Protein AF-A0A453GSV0-F1 (afdb_monomer_lite)

Radius of gyration: 15.57 Å; chains: 1; bounding box: 32×35×47 Å

Sequence (137 aa):
GIPNTLNVLSNIPFLFVGLAGLILCHYKNYFRLCSQGELWSWTLFYAGVTAVGVGSSYYHLYPNDATLVWDRLPMTIAFTSIVAIFIIERVDDRAGTKSLAPLVIAGALSILYWSFFDDLRPYAVIQFVPCIVIPVM

pLDDT: mean 95.3, std 3.17, range [77.19, 98.38]

Structure (mmCIF, N/CA/C/O backbone):
data_AF-A0A453GSV0-F1
#
_entry.id   AF-A0A453GSV0-F1
#
loop_
_atom_site.group_PDB
_atom_site.id
_atom_site.type_symbol
_atom_site.label_atom_id
_atom_site.label_alt_id
_atom_site.label_comp_id
_atom_site.label_asym_id
_atom_site.label_entity_id
_atom_site.label_seq_id
_atom_site.pdbx_PDB_ins_code
_atom_site.Cartn_x
_atom_site.Cartn_y
_atom_site.Cartn_z
_atom_site.occupancy
_atom_site.B_iso_or_equiv
_atom_site.auth_seq_id
_atom_site.auth_comp_id
_atom_site.auth_asym_id
_atom_site.auth_atom_id
_atom_site.pdbx_PDB_model_num
ATOM 1 N N . GLY A 1 1 ? 7.719 10.971 -27.528 1.00 77.19 1 GLY A N 1
ATOM 2 C CA . GLY A 1 1 ? 6.494 10.991 -26.701 1.00 77.19 1 GLY A CA 1
ATOM 3 C C . GLY A 1 1 ? 6.783 10.329 -25.369 1.00 77.19 1 GLY A C 1
ATOM 4 O O . GLY A 1 1 ? 7.785 9.631 -25.285 1.00 77.19 1 GLY A O 1
ATOM 5 N N . ILE A 1 2 ? 5.954 10.556 -24.346 1.00 81.75 2 ILE A N 1
ATOM 6 C CA . ILE A 1 2 ? 6.064 9.838 -23.064 1.00 81.75 2 ILE A CA 1
ATOM 7 C C . ILE A 1 2 ? 5.657 8.365 -23.300 1.00 81.75 2 ILE A C 1
ATOM 9 O O . ILE A 1 2 ? 4.632 8.131 -23.942 1.00 81.75 2 ILE A O 1
ATOM 13 N N . PRO A 1 3 ? 6.441 7.363 -22.864 1.00 84.75 3 PRO A N 1
ATOM 14 C CA . PRO A 1 3 ? 6.034 5.960 -22.942 1.00 84.75 3 PRO A CA 1
ATOM 15 C C . PRO A 1 3 ? 4.794 5.704 -22.079 1.00 84.75 3 PRO A C 1
ATOM 17 O O . PRO A 1 3 ? 4.703 6.223 -20.970 1.00 84.75 3 PRO A O 1
ATOM 20 N N . ASN A 1 4 ? 3.842 4.903 -22.567 1.00 91.62 4 ASN A N 1
ATOM 21 C CA . ASN A 1 4 ? 2.648 4.508 -21.805 1.00 91.62 4 ASN A CA 1
ATOM 22 C C . ASN A 1 4 ? 1.863 5.689 -21.190 1.00 91.62 4 ASN A C 1
ATOM 24 O O . ASN A 1 4 ? 1.323 5.560 -20.094 1.00 91.62 4 ASN A O 1
ATOM 28 N N . THR A 1 5 ? 1.783 6.835 -21.882 1.00 92.12 5 THR A N 1
ATOM 29 C CA . THR A 1 5 ? 1.223 8.098 -21.356 1.00 92.12 5 THR A CA 1
ATOM 30 C C . THR A 1 5 ? -0.093 7.933 -20.601 1.00 92.12 5 THR A C 1
ATOM 32 O O . THR A 1 5 ? -0.249 8.500 -19.526 1.00 92.12 5 THR A O 1
ATOM 35 N N . LEU A 1 6 ? -1.041 7.159 -21.139 1.00 93.88 6 LEU A N 1
ATOM 36 C CA . LEU A 1 6 ? -2.344 6.964 -20.498 1.00 93.88 6 LEU A CA 1
ATOM 37 C C . LEU A 1 6 ? -2.225 6.253 -19.144 1.00 93.88 6 LEU A C 1
ATOM 39 O O . LEU A 1 6 ? -2.898 6.665 -18.207 1.00 93.88 6 LEU A O 1
ATOM 43 N N . ASN A 1 7 ? -1.323 5.275 -19.023 1.00 93.06 7 ASN A N 1
ATOM 44 C CA . ASN A 1 7 ? -1.076 4.564 -17.768 1.00 93.06 7 ASN A CA 1
ATOM 45 C C . ASN A 1 7 ? -0.377 5.464 -16.737 1.00 93.06 7 ASN A C 1
ATOM 47 O O . ASN A 1 7 ? -0.671 5.404 -15.549 1.00 93.06 7 ASN A O 1
ATOM 51 N N . VAL A 1 8 ? 0.529 6.343 -17.179 1.00 92.31 8 VAL A N 1
ATOM 52 C CA . VAL A 1 8 ? 1.173 7.326 -16.291 1.00 92.31 8 VAL A CA 1
ATOM 53 C C . VAL A 1 8 ? 0.148 8.349 -15.791 1.00 92.31 8 VAL A C 1
ATOM 55 O O . VAL A 1 8 ? 0.071 8.627 -14.597 1.00 92.31 8 VAL A O 1
ATOM 58 N N . LEU A 1 9 ? -0.683 8.893 -16.684 1.00 93.31 9 LEU A N 1
ATOM 59 C CA . LEU A 1 9 ? -1.682 9.901 -16.320 1.00 93.31 9 LEU A CA 1
ATOM 60 C C . LEU A 1 9 ? -2.805 9.332 -15.446 1.00 93.31 9 LEU A C 1
ATOM 62 O O . LEU A 1 9 ? -3.282 10.034 -14.554 1.00 93.31 9 LEU A O 1
ATOM 66 N N . SER A 1 10 ? -3.197 8.067 -15.636 1.00 94.06 10 SER A N 1
ATOM 67 C CA . SER A 1 10 ? -4.202 7.415 -14.787 1.00 94.06 10 SER A CA 1
ATOM 68 C C . SER A 1 10 ? -3.761 7.244 -13.333 1.00 94.06 10 SER A C 1
ATOM 70 O O . SER A 1 10 ? -4.607 6.976 -12.486 1.00 94.06 10 SER A O 1
ATOM 72 N N . ASN A 1 11 ? -2.472 7.435 -13.023 1.00 95.31 11 ASN A N 1
ATOM 73 C CA . ASN A 1 11 ? -1.953 7.345 -11.661 1.00 95.31 11 ASN A CA 1
ATOM 74 C C . ASN A 1 11 ? -2.026 8.656 -10.863 1.00 95.31 11 ASN A C 1
ATOM 76 O O . ASN A 1 11 ? -1.931 8.646 -9.634 1.00 95.31 11 ASN A O 1
ATOM 80 N N . ILE A 1 12 ? -2.248 9.788 -11.538 1.00 94.69 12 ILE A N 1
ATOM 81 C CA . ILE A 1 12 ? -2.360 11.111 -10.907 1.00 94.69 12 ILE A CA 1
ATOM 82 C C . ILE A 1 12 ? -3.472 11.167 -9.839 1.00 94.69 12 ILE A C 1
ATOM 84 O O . ILE A 1 12 ? -3.217 11.704 -8.759 1.00 94.69 12 ILE A O 1
ATOM 88 N N . PRO A 1 13 ? -4.681 10.609 -10.058 1.00 97.31 13 PRO A N 1
ATOM 89 C CA . PRO A 1 13 ? -5.727 10.603 -9.037 1.00 97.31 13 PRO A CA 1
ATOM 90 C C . PRO A 1 13 ? -5.305 9.946 -7.716 1.00 97.31 13 PRO A C 1
ATOM 92 O O . PRO A 1 13 ? -5.673 10.455 -6.658 1.00 97.31 13 PRO A O 1
ATOM 95 N N . PHE A 1 14 ? -4.494 8.879 -7.745 1.00 96.44 14 PHE A N 1
ATOM 96 C CA . PHE A 1 14 ? -4.003 8.237 -6.518 1.00 96.44 14 PHE A CA 1
ATOM 97 C C . PHE A 1 14 ? -3.143 9.186 -5.680 1.00 96.44 14 PHE A C 1
ATOM 99 O O . PHE A 1 14 ? -3.282 9.208 -4.461 1.00 96.44 14 PHE A O 1
ATOM 106 N N . LEU A 1 15 ? -2.314 10.024 -6.314 1.00 95.81 15 LEU A N 1
ATOM 107 C CA . LEU A 1 15 ? -1.519 11.033 -5.604 1.00 95.81 15 LEU A CA 1
ATOM 108 C C . LEU A 1 15 ? -2.410 12.032 -4.868 1.00 95.81 15 LEU A C 1
ATOM 110 O O . LEU A 1 15 ? -2.182 12.312 -3.694 1.00 95.81 15 LEU A O 1
ATOM 114 N N . PHE A 1 16 ? -3.438 12.551 -5.541 1.00 97.12 16 PHE A N 1
ATOM 115 C CA . PHE A 1 16 ? -4.345 13.524 -4.935 1.00 97.12 16 PHE A CA 1
ATOM 116 C C . PHE A 1 16 ? -5.165 12.918 -3.798 1.00 97.12 16 PHE A C 1
ATOM 118 O O . PHE A 1 16 ? -5.242 13.513 -2.725 1.00 97.12 16 PHE A O 1
ATOM 125 N N . VAL A 1 17 ? -5.742 11.733 -4.007 1.00 97.62 17 VAL A N 1
ATOM 126 C CA . VAL A 1 17 ? -6.536 11.039 -2.983 1.00 97.62 17 VAL A CA 1
ATOM 127 C C . VAL A 1 17 ? -5.662 10.645 -1.793 1.00 97.62 17 VAL A C 1
ATOM 129 O O . VAL A 1 17 ? -6.047 10.882 -0.650 1.00 97.62 17 VAL A O 1
ATOM 132 N N . GLY A 1 18 ? -4.473 10.097 -2.049 1.00 97.62 18 GLY A N 1
ATOM 133 C CA . GLY A 1 18 ? -3.522 9.708 -1.014 1.00 97.62 18 GLY A CA 1
ATOM 134 C C . GLY A 1 18 ? -3.052 10.896 -0.171 1.00 97.62 18 GLY A C 1
ATOM 135 O O . GLY A 1 18 ? -3.143 10.853 1.053 1.00 97.62 18 GLY A O 1
ATOM 136 N N . LEU A 1 19 ? -2.627 11.996 -0.801 1.00 97.81 19 LEU A N 1
ATOM 137 C CA . LEU A 1 19 ? -2.182 13.191 -0.076 1.00 97.81 19 LEU A CA 1
ATOM 138 C C . LEU A 1 19 ? -3.321 13.855 0.700 1.00 97.81 19 LEU A C 1
ATOM 140 O O . LEU A 1 19 ? -3.132 14.231 1.856 1.00 97.81 19 LEU A O 1
ATOM 144 N N . ALA A 1 20 ? -4.504 13.986 0.093 1.00 97.81 20 ALA A N 1
ATOM 145 C CA . ALA A 1 20 ? -5.666 14.541 0.775 1.00 97.81 20 ALA A CA 1
ATOM 146 C C . ALA A 1 20 ? -6.041 13.693 1.997 1.00 97.81 20 ALA A C 1
ATOM 148 O O . ALA A 1 20 ? -6.218 14.239 3.084 1.00 97.81 20 ALA A O 1
ATOM 149 N N . GLY A 1 21 ? -6.093 12.367 1.846 1.00 97.06 21 GLY A N 1
ATOM 150 C CA . GLY A 1 21 ? -6.365 11.443 2.943 1.00 97.06 21 GLY A CA 1
ATOM 151 C C . GLY A 1 21 ? -5.337 11.544 4.068 1.00 97.06 21 GLY A C 1
ATOM 152 O O . GLY A 1 21 ? -5.722 11.728 5.220 1.00 97.06 21 GLY A O 1
ATOM 153 N N . LEU A 1 22 ? -4.038 11.545 3.741 1.00 96.75 22 LEU A N 1
ATOM 154 C CA . LEU A 1 22 ? -2.959 11.741 4.717 1.00 96.75 22 LEU A CA 1
ATOM 155 C C . LEU A 1 22 ? -3.136 13.031 5.523 1.00 96.75 22 LEU A C 1
ATOM 157 O O . LEU A 1 22 ? -3.066 13.013 6.751 1.00 96.75 22 LEU A O 1
ATOM 161 N N . ILE A 1 23 ? -3.379 14.154 4.845 1.00 97.25 23 ILE A N 1
ATOM 162 C CA . ILE A 1 23 ? -3.558 15.452 5.504 1.00 97.25 23 ILE A CA 1
ATOM 163 C C . ILE A 1 23 ? -4.792 15.419 6.411 1.00 97.25 23 ILE A C 1
ATOM 165 O O . ILE A 1 23 ? -4.723 15.836 7.567 1.00 97.25 23 ILE A O 1
ATOM 169 N N . LEU A 1 24 ? -5.916 14.905 5.907 1.00 96.38 24 LEU A N 1
ATOM 170 C CA . LEU A 1 24 ? -7.186 14.888 6.630 1.00 96.38 24 LEU A CA 1
ATOM 171 C C . LEU A 1 24 ? -7.165 13.946 7.844 1.00 96.38 24 LEU A C 1
ATOM 173 O O . LEU A 1 24 ? -7.740 14.297 8.872 1.00 96.38 24 LEU A O 1
ATOM 177 N N . CYS A 1 25 ? -6.444 12.820 7.789 1.00 95.06 25 CYS A N 1
ATOM 178 C CA . CYS A 1 25 ? -6.253 11.926 8.940 1.00 95.06 25 CYS A CA 1
ATOM 179 C C . CYS A 1 25 ? -5.614 12.628 10.138 1.00 95.06 25 CYS A C 1
ATOM 181 O O . CYS A 1 25 ? -5.986 12.365 11.280 1.00 95.06 25 CYS A O 1
ATOM 183 N N . HIS A 1 26 ? -4.690 13.555 9.890 1.00 94.12 26 HIS A N 1
ATOM 184 C CA . HIS A 1 26 ? -4.001 14.295 10.946 1.00 94.12 26 HIS A CA 1
ATOM 185 C C . HIS A 1 26 ? -4.637 15.661 11.252 1.00 94.12 26 HIS A C 1
ATOM 187 O O . HIS A 1 26 ? -4.298 16.296 12.253 1.00 94.12 26 HIS A O 1
ATOM 193 N N . TYR A 1 27 ? -5.580 16.132 10.432 1.00 94.56 27 TYR A N 1
ATOM 194 C CA . TYR A 1 27 ? -6.189 17.447 10.601 1.00 94.56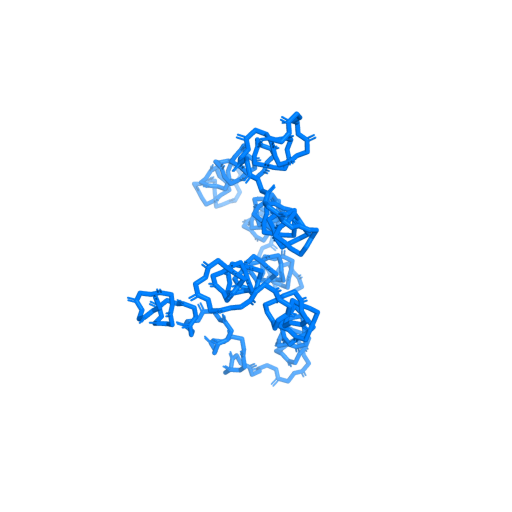 27 TYR A CA 1
ATOM 195 C C . TYR A 1 27 ? -7.396 17.409 11.542 1.00 94.56 27 TYR A C 1
ATOM 197 O O . TYR A 1 27 ? -8.462 16.931 11.171 1.00 94.56 27 TYR A O 1
ATOM 205 N N . LYS A 1 28 ? -7.252 17.968 12.754 1.00 87.19 28 LYS A N 1
ATOM 206 C CA . LYS A 1 28 ? -8.348 18.205 13.727 1.00 87.19 28 LYS A CA 1
ATOM 207 C C . LYS A 1 28 ? -9.289 17.003 13.948 1.00 87.19 28 LYS A C 1
ATOM 209 O O . LYS A 1 28 ? -10.475 17.194 14.205 1.00 87.19 28 LYS A O 1
ATOM 214 N N . ASN A 1 29 ? -8.763 15.782 13.843 1.00 87.31 29 ASN A N 1
ATOM 215 C CA . ASN A 1 29 ? -9.539 14.541 13.850 1.00 87.31 29 ASN A CA 1
ATOM 216 C C . ASN A 1 29 ? -10.740 14.562 12.876 1.00 87.31 29 ASN A C 1
ATOM 218 O O . ASN A 1 29 ? -11.859 14.207 13.244 1.00 87.31 29 ASN A O 1
ATOM 222 N N . TYR A 1 30 ? -10.521 15.021 11.639 1.00 91.25 30 TYR A N 1
ATOM 223 C CA . TYR A 1 30 ? -11.565 15.199 10.626 1.00 91.25 30 TYR A CA 1
ATOM 224 C C . TYR A 1 30 ? -12.382 13.922 10.384 1.00 91.25 30 TYR A C 1
ATOM 226 O O . TYR A 1 30 ? -13.611 13.974 10.351 1.00 91.25 30 TYR A O 1
ATOM 234 N N . PHE A 1 31 ? -11.707 12.772 10.290 1.00 90.62 31 PHE A N 1
ATOM 235 C CA . PHE A 1 31 ? -12.349 11.465 10.113 1.00 90.62 31 PHE A CA 1
ATOM 236 C C . PHE A 1 31 ? -12.940 10.875 11.400 1.00 90.62 31 PHE A C 1
ATOM 238 O O . PHE A 1 31 ? -13.541 9.810 11.343 1.00 90.62 31 PHE A O 1
ATOM 245 N N . ARG A 1 32 ? -12.834 11.572 12.542 1.00 90.88 32 ARG A N 1
ATOM 246 C CA . ARG A 1 32 ? -13.327 11.115 13.854 1.00 90.88 32 ARG A CA 1
ATOM 247 C C . ARG A 1 32 ? -12.775 9.742 14.251 1.00 90.88 32 ARG A C 1
ATOM 249 O O . ARG A 1 32 ? -13.496 8.925 14.816 1.00 90.88 32 ARG A O 1
ATOM 256 N N . LEU A 1 33 ? -11.490 9.531 13.983 1.00 91.56 33 LEU A N 1
ATOM 257 C CA . LEU A 1 33 ? -10.775 8.318 14.356 1.00 91.56 33 LEU A CA 1
ATOM 258 C C . LEU A 1 33 ? -10.780 8.193 15.884 1.00 91.56 33 LEU A C 1
ATOM 260 O O . LEU A 1 33 ? -10.569 9.179 16.606 1.00 91.56 33 LEU A O 1
ATOM 264 N N . CYS A 1 34 ? -11.065 6.990 16.365 1.00 87.38 34 CYS A N 1
ATOM 265 C CA . CYS A 1 34 ? -11.323 6.698 17.770 1.00 87.38 34 CYS A CA 1
ATOM 266 C C . CYS A 1 34 ? -10.092 6.131 18.489 1.00 87.38 34 CYS A C 1
ATOM 268 O O . CYS A 1 34 ? -10.010 6.230 19.716 1.00 87.38 34 CYS A O 1
ATOM 270 N N . SER A 1 35 ? -9.116 5.584 17.754 1.00 93.50 35 SER A N 1
ATOM 271 C CA . SER A 1 35 ? -7.900 5.008 18.338 1.00 93.50 35 SER A CA 1
ATOM 272 C C . SER A 1 35 ? -6.610 5.372 17.597 1.00 93.50 35 SER A C 1
ATOM 274 O O . SER A 1 35 ? -6.602 5.811 16.447 1.00 93.50 35 SER A O 1
ATOM 276 N N . GLN A 1 36 ? -5.476 5.178 18.281 1.00 93.50 36 GLN A N 1
ATOM 277 C CA . GLN A 1 36 ? -4.150 5.353 17.675 1.00 93.50 36 GLN A CA 1
ATOM 278 C C . GLN A 1 36 ? -3.874 4.311 16.587 1.00 93.50 36 GLN A C 1
ATOM 280 O O . GLN A 1 36 ? -3.216 4.627 15.600 1.00 93.50 36 GLN A O 1
ATOM 285 N N . GLY A 1 37 ? -4.388 3.087 16.745 1.00 95.06 37 GLY A N 1
ATOM 286 C CA . GLY A 1 37 ? -4.251 2.051 15.726 1.00 95.06 37 GLY A CA 1
ATOM 287 C C . GL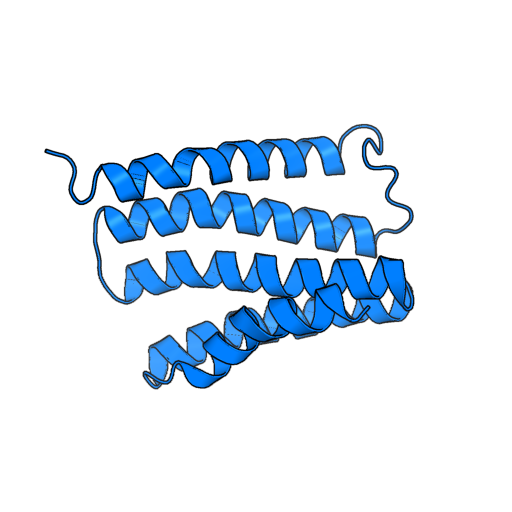Y A 1 37 ? -4.997 2.403 14.449 1.00 95.06 37 GLY A C 1
ATOM 288 O O . GLY A 1 37 ? -4.463 2.206 13.359 1.00 95.06 37 GLY A O 1
ATOM 289 N N . GLU A 1 38 ? -6.190 2.980 14.579 1.00 95.75 38 GLU A N 1
ATOM 290 C CA . GLU A 1 38 ? -6.984 3.467 13.453 1.00 95.75 38 GLU A CA 1
ATOM 291 C C . GLU A 1 38 ? -6.233 4.578 12.707 1.00 95.75 38 GLU A C 1
ATOM 293 O O . GLU A 1 38 ? -6.056 4.499 11.492 1.00 95.75 38 GLU A O 1
ATOM 298 N N . LEU A 1 39 ? -5.679 5.553 13.443 1.00 96.56 39 LEU A N 1
ATOM 299 C CA . LEU A 1 39 ? -4.838 6.608 12.871 1.00 96.56 39 LEU A CA 1
ATOM 300 C C . LEU A 1 39 ? -3.634 6.034 12.122 1.00 96.56 39 LEU A C 1
ATOM 302 O O . LEU A 1 39 ? -3.428 6.380 10.965 1.00 96.56 39 LEU A O 1
ATOM 306 N N . TRP A 1 40 ? -2.854 5.145 12.742 1.00 97.31 40 TRP A N 1
ATOM 307 C CA . TRP A 1 40 ? -1.663 4.573 12.105 1.00 97.31 40 TRP A CA 1
ATOM 308 C C . TRP A 1 40 ? -2.008 3.757 10.860 1.00 97.31 40 TRP A C 1
ATOM 310 O O . TRP A 1 40 ? -1.302 3.848 9.854 1.00 97.31 40 TRP A O 1
ATOM 320 N N . SER A 1 41 ? -3.101 2.994 10.906 1.00 97.62 41 SER A N 1
ATOM 321 C CA . SER A 1 41 ? -3.535 2.167 9.780 1.00 97.62 41 SER A CA 1
ATOM 322 C C . SER A 1 41 ? -4.024 3.032 8.613 1.00 97.62 41 SER A C 1
ATOM 324 O O . SER A 1 41 ? -3.622 2.798 7.475 1.00 97.62 41 SER A O 1
ATOM 326 N N . TRP A 1 42 ? -4.799 4.091 8.877 1.00 97.94 42 TRP A N 1
ATOM 327 C CA . TRP A 1 42 ? -5.198 5.059 7.849 1.00 97.94 42 TRP A CA 1
ATOM 328 C C . TRP A 1 42 ? -4.018 5.859 7.295 1.00 97.94 42 TRP A C 1
ATOM 330 O O . TRP A 1 42 ? -3.932 6.055 6.082 1.00 97.94 42 TRP A O 1
ATOM 340 N N . THR A 1 43 ? -3.067 6.267 8.140 1.00 97.88 43 THR A N 1
ATOM 341 C CA . THR A 1 43 ? -1.835 6.926 7.689 1.00 97.88 43 THR A CA 1
ATOM 342 C C . THR A 1 43 ? -1.058 6.020 6.734 1.00 97.88 43 THR A C 1
ATOM 344 O O . THR A 1 43 ? -0.675 6.467 5.654 1.00 97.88 43 THR A O 1
ATOM 347 N N . LEU A 1 44 ? -0.855 4.743 7.077 1.00 98.19 44 LEU A N 1
ATOM 348 C CA . LEU A 1 44 ? -0.162 3.795 6.199 1.00 98.19 44 LEU A CA 1
ATOM 349 C C . LEU A 1 44 ? -0.942 3.502 4.917 1.00 98.19 44 LEU A C 1
ATOM 351 O O . LEU A 1 44 ? -0.332 3.423 3.851 1.00 98.19 44 LEU A O 1
ATOM 355 N N . PHE A 1 45 ? -2.271 3.408 4.989 1.00 98.38 45 PHE A N 1
ATOM 356 C CA . PHE A 1 45 ? -3.118 3.249 3.812 1.00 98.38 45 PHE A CA 1
ATOM 357 C C . PHE A 1 45 ? -2.932 4.407 2.825 1.00 98.38 45 PHE A C 1
ATOM 359 O O . PHE A 1 45 ? -2.565 4.183 1.672 1.00 98.38 45 PHE A O 1
ATOM 366 N N . TYR A 1 46 ? -3.115 5.651 3.273 1.00 98.38 46 TYR A N 1
ATOM 367 C CA . TYR A 1 46 ? -3.009 6.816 2.395 1.00 98.38 46 TYR A CA 1
ATOM 368 C C . TYR A 1 46 ? -1.566 7.112 1.956 1.00 98.38 46 TYR A C 1
ATOM 370 O O . TYR A 1 46 ? -1.350 7.567 0.828 1.00 98.38 46 TYR A O 1
ATOM 378 N N . ALA A 1 47 ? -0.566 6.796 2.788 1.00 98.38 47 ALA A N 1
ATOM 379 C CA . ALA A 1 47 ? 0.840 6.806 2.379 1.00 98.38 47 ALA A CA 1
ATOM 380 C C . ALA A 1 47 ? 1.100 5.782 1.269 1.00 98.38 47 ALA A C 1
ATOM 382 O O . ALA A 1 47 ? 1.719 6.123 0.263 1.00 98.38 47 ALA A O 1
ATOM 383 N N . GLY A 1 48 ? 0.568 4.566 1.415 1.00 98.00 48 GLY A N 1
ATOM 384 C CA . GLY A 1 48 ? 0.605 3.523 0.396 1.00 98.00 48 GLY A CA 1
ATOM 385 C C . GLY A 1 48 ? -0.041 3.983 -0.907 1.00 98.00 48 GLY A C 1
ATOM 386 O O . GLY A 1 48 ? 0.605 3.932 -1.944 1.00 98.00 48 GLY A O 1
ATOM 387 N N . VAL A 1 49 ? -1.260 4.527 -0.864 1.00 98.31 49 VAL A N 1
ATOM 388 C CA . VAL A 1 49 ? -1.972 5.050 -2.048 1.00 98.31 49 VAL A CA 1
ATOM 389 C C . VAL A 1 49 ? -1.188 6.171 -2.741 1.00 98.31 49 VAL A C 1
ATOM 391 O O . VAL A 1 49 ? -1.050 6.168 -3.964 1.00 98.31 49 VAL A O 1
ATOM 394 N N . THR A 1 50 ? -0.612 7.101 -1.974 1.00 98.19 50 THR A N 1
ATOM 395 C CA . THR A 1 50 ? 0.257 8.151 -2.531 1.00 98.19 50 THR A CA 1
ATOM 396 C C . THR A 1 50 ? 1.473 7.532 -3.221 1.00 98.19 50 THR A C 1
ATOM 398 O O . THR A 1 50 ? 1.801 7.871 -4.357 1.00 98.19 50 THR A O 1
ATOM 401 N N . ALA A 1 51 ? 2.131 6.583 -2.558 1.00 97.94 51 ALA A N 1
ATOM 402 C CA . ALA A 1 51 ? 3.300 5.909 -3.096 1.00 97.94 51 ALA A CA 1
ATOM 403 C C . ALA A 1 51 ? 2.968 5.009 -4.302 1.00 97.94 51 ALA A C 1
ATOM 405 O O . ALA A 1 51 ? 3.805 4.917 -5.192 1.00 97.94 51 ALA A O 1
ATOM 406 N N . VAL A 1 52 ? 1.760 4.435 -4.408 1.00 97.56 52 VAL A N 1
ATOM 407 C CA . VAL A 1 52 ? 1.271 3.752 -5.626 1.00 97.56 52 VAL A CA 1
ATOM 408 C C . VAL A 1 52 ? 1.246 4.729 -6.795 1.00 97.56 52 VAL A C 1
ATOM 410 O O . VAL A 1 52 ? 1.766 4.413 -7.858 1.00 97.56 52 VAL A O 1
ATOM 413 N N . GLY A 1 53 ? 0.718 5.942 -6.602 1.00 96.75 53 GLY A N 1
ATOM 414 C CA . GLY A 1 53 ? 0.698 6.955 -7.659 1.00 96.75 53 GLY A CA 1
ATOM 415 C C . GLY A 1 53 ? 2.095 7.256 -8.224 1.00 96.75 53 GLY A C 1
ATOM 416 O O . GLY A 1 53 ? 2.267 7.350 -9.442 1.00 96.75 53 GLY A O 1
ATOM 417 N N . VAL A 1 54 ? 3.112 7.339 -7.357 1.00 96.69 54 VAL A N 1
ATOM 418 C CA . VAL A 1 54 ? 4.516 7.537 -7.768 1.00 96.69 54 VAL A CA 1
ATOM 419 C C . VAL A 1 54 ? 5.115 6.268 -8.380 1.00 96.69 54 VAL A C 1
ATOM 421 O O . VAL A 1 54 ? 5.662 6.319 -9.480 1.00 96.69 54 VAL A O 1
ATOM 424 N N . GLY A 1 55 ? 5.022 5.138 -7.679 1.00 96.44 55 GLY A N 1
ATOM 425 C CA . GLY A 1 55 ? 5.632 3.865 -8.061 1.00 96.44 55 GLY A CA 1
ATOM 426 C C . GLY A 1 55 ? 5.083 3.325 -9.375 1.00 96.44 55 GLY A C 1
ATOM 427 O O . GLY A 1 55 ? 5.850 2.949 -10.259 1.00 96.44 55 GLY A O 1
ATOM 428 N N . SER A 1 56 ? 3.767 3.403 -9.556 1.00 95.75 56 SER A N 1
ATOM 429 C CA . SER A 1 56 ? 3.097 2.980 -10.782 1.00 95.75 56 SER A CA 1
ATOM 430 C C . SER A 1 56 ? 3.447 3.874 -11.970 1.00 95.75 56 SER A C 1
ATOM 432 O O . SER A 1 56 ? 3.736 3.392 -13.068 1.00 95.75 56 SER A O 1
ATOM 434 N N . SER A 1 57 ? 3.529 5.191 -11.750 1.00 95.88 57 SER A N 1
ATOM 435 C CA . SER A 1 57 ? 4.022 6.118 -12.774 1.00 95.88 57 SER A CA 1
ATOM 436 C C . SER A 1 57 ? 5.465 5.795 -13.165 1.00 95.88 57 SER A C 1
ATOM 438 O O . SER A 1 57 ? 5.783 5.764 -14.353 1.00 95.88 57 SER A O 1
ATOM 440 N N . TYR A 1 58 ? 6.329 5.510 -12.186 1.00 95.75 58 TYR A N 1
ATOM 441 C CA . TYR A 1 58 ? 7.725 5.156 -12.433 1.00 95.75 58 TYR A CA 1
ATOM 442 C C . TYR A 1 58 ? 7.854 3.851 -13.232 1.00 95.75 58 TYR A C 1
ATOM 444 O O . TYR A 1 58 ? 8.574 3.819 -14.232 1.00 95.75 58 TYR A O 1
ATOM 452 N N . TYR A 1 59 ? 7.094 2.818 -12.866 1.00 96.69 59 TYR A N 1
ATOM 453 C CA . TYR A 1 59 ? 7.022 1.566 -13.617 1.00 96.69 59 TYR A CA 1
ATOM 454 C C . TYR A 1 59 ? 6.578 1.781 -15.066 1.00 96.69 59 TYR A C 1
ATOM 456 O O . TYR A 1 59 ? 7.227 1.298 -15.989 1.00 96.69 59 TYR A O 1
ATOM 464 N N . HIS A 1 60 ? 5.517 2.553 -15.308 1.00 95.06 60 HIS A N 1
ATOM 465 C CA . HIS A 1 60 ? 5.034 2.774 -16.672 1.00 95.06 60 HIS A CA 1
ATOM 466 C C . HIS A 1 60 ? 5.969 3.630 -17.533 1.00 95.06 60 HIS A C 1
ATOM 468 O O . HIS A 1 60 ? 5.979 3.461 -18.757 1.00 95.06 60 HIS A O 1
ATOM 474 N N . LEU A 1 61 ? 6.772 4.501 -16.917 1.00 94.31 61 LEU A N 1
ATOM 475 C CA . LEU A 1 61 ? 7.820 5.253 -17.605 1.00 94.31 61 LEU A CA 1
ATOM 476 C C . LEU A 1 61 ? 9.013 4.371 -17.993 1.00 94.31 61 LEU A C 1
ATOM 478 O O . LEU A 1 61 ? 9.580 4.571 -19.068 1.00 94.31 61 LEU A O 1
ATOM 482 N N . TYR A 1 62 ? 9.387 3.402 -17.152 1.00 94.62 62 TYR A N 1
ATOM 483 C CA . TYR A 1 62 ? 10.528 2.518 -17.394 1.00 94.62 62 TYR A CA 1
ATOM 484 C C . TYR A 1 62 ? 10.233 1.069 -16.960 1.00 94.62 62 TYR A C 1
ATOM 486 O O . TYR A 1 62 ? 10.716 0.641 -15.916 1.00 94.62 62 TYR A O 1
ATOM 494 N N . PRO A 1 63 ? 9.466 0.287 -17.744 1.00 95.06 63 PRO A N 1
ATOM 495 C CA . PRO A 1 63 ? 8.978 -1.021 -17.305 1.00 95.06 63 PRO A CA 1
ATOM 496 C C . PRO A 1 63 ? 10.095 -2.061 -17.151 1.00 95.06 63 PRO A C 1
ATOM 498 O O . PRO A 1 63 ? 10.756 -2.424 -18.122 1.00 95.06 63 PRO A O 1
ATOM 501 N N . ASN A 1 64 ? 10.297 -2.549 -15.928 1.00 95.31 64 ASN A N 1
ATOM 502 C CA . ASN A 1 64 ? 11.157 -3.688 -15.574 1.00 95.31 64 ASN A CA 1
ATOM 503 C C . ASN A 1 64 ? 10.825 -4.199 -14.157 1.00 95.31 64 ASN A C 1
ATOM 505 O O . ASN A 1 64 ? 10.139 -3.511 -13.396 1.00 95.31 64 ASN A O 1
ATOM 509 N N . ASP A 1 65 ? 11.374 -5.351 -13.770 1.00 93.81 65 ASP A N 1
ATOM 510 C CA . ASP A 1 65 ? 11.090 -5.985 -12.474 1.00 93.81 65 ASP A CA 1
ATOM 511 C C . ASP A 1 65 ? 11.449 -5.107 -11.270 1.00 93.81 65 ASP A C 1
ATOM 513 O O . ASP A 1 65 ? 10.671 -5.011 -10.322 1.00 93.81 65 ASP A O 1
ATOM 517 N N . ALA A 1 66 ? 12.572 -4.384 -11.320 1.00 94.44 66 ALA A N 1
ATOM 518 C CA . ALA A 1 66 ? 12.973 -3.500 -10.228 1.00 94.44 66 ALA A CA 1
ATOM 519 C C . ALA A 1 66 ? 11.991 -2.332 -10.053 1.00 94.44 66 ALA A C 1
ATOM 521 O O . ALA A 1 66 ? 11.634 -1.980 -8.933 1.00 94.44 66 ALA A O 1
ATOM 522 N N . THR A 1 67 ? 11.501 -1.742 -11.145 1.00 95.56 67 THR A N 1
ATOM 523 C CA . THR A 1 67 ? 10.448 -0.713 -11.075 1.00 95.56 67 THR A CA 1
ATOM 524 C C . THR A 1 67 ? 9.084 -1.280 -10.686 1.00 95.56 67 THR A C 1
ATOM 526 O O . THR A 1 67 ? 8.305 -0.593 -10.034 1.00 95.56 67 THR A O 1
ATOM 529 N N . LEU A 1 68 ? 8.814 -2.546 -11.009 1.00 96.06 68 LEU A N 1
ATOM 530 C CA . LEU A 1 68 ? 7.581 -3.234 -10.635 1.00 96.06 68 LEU A CA 1
ATOM 531 C C . LEU A 1 68 ? 7.529 -3.545 -9.130 1.00 96.06 68 LEU A C 1
ATOM 533 O O . LEU A 1 68 ? 6.451 -3.513 -8.540 1.00 96.06 68 LEU A O 1
ATOM 537 N N . VAL A 1 69 ? 8.678 -3.761 -8.474 1.00 96.94 69 VAL A N 1
ATOM 538 C CA . VAL A 1 69 ? 8.765 -3.789 -7.000 1.00 96.94 69 VAL A CA 1
ATOM 539 C C . VAL A 1 69 ? 8.228 -2.483 -6.410 1.00 96.94 69 VAL A C 1
ATOM 541 O O . VAL A 1 69 ? 7.437 -2.518 -5.468 1.00 96.94 69 VAL A O 1
ATOM 544 N N . TRP A 1 70 ? 8.611 -1.337 -6.982 1.00 96.06 70 TRP A N 1
ATOM 545 C CA . TRP A 1 70 ? 8.175 -0.016 -6.514 1.00 96.06 70 TRP A CA 1
ATOM 546 C C . TRP A 1 70 ? 6.702 0.290 -6.800 1.00 96.06 70 TRP A C 1
ATOM 548 O O . TRP A 1 70 ? 6.125 1.113 -6.099 1.00 96.06 70 TRP A O 1
ATOM 558 N N . ASP A 1 71 ? 6.083 -0.374 -7.773 1.00 96.81 71 ASP A N 1
ATOM 559 C CA . ASP A 1 71 ? 4.635 -0.319 -8.010 1.00 96.81 71 ASP A CA 1
ATOM 560 C C . ASP A 1 71 ? 3.862 -1.209 -7.016 1.00 96.81 71 ASP A C 1
ATOM 562 O O . ASP A 1 71 ? 2.920 -0.769 -6.351 1.00 96.81 71 ASP A O 1
ATOM 566 N N . ARG A 1 72 ? 4.308 -2.457 -6.833 1.00 96.81 72 ARG A N 1
ATOM 567 C CA . ARG A 1 72 ? 3.594 -3.448 -6.015 1.00 96.81 72 ARG A CA 1
ATOM 568 C C . ARG A 1 72 ? 3.770 -3.262 -4.514 1.00 96.81 72 ARG A C 1
ATOM 570 O O . ARG A 1 72 ? 2.830 -3.522 -3.763 1.00 96.81 72 ARG A O 1
ATOM 577 N N . LEU A 1 73 ? 4.940 -2.823 -4.051 1.00 97.12 73 LEU A N 1
ATOM 578 C CA . LEU A 1 73 ? 5.214 -2.672 -2.620 1.00 97.12 73 LEU A CA 1
ATOM 579 C C . LEU A 1 73 ? 4.250 -1.673 -1.951 1.00 97.12 73 LEU A C 1
ATOM 581 O O . LEU A 1 73 ? 3.563 -2.083 -1.011 1.00 97.12 73 LEU A O 1
ATOM 585 N N . PRO A 1 74 ? 4.083 -0.430 -2.443 1.00 97.38 74 PRO A N 1
ATOM 586 C CA . PRO A 1 74 ? 3.080 0.496 -1.916 1.00 97.38 74 PRO A CA 1
ATOM 587 C C . PRO A 1 74 ? 1.657 -0.066 -1.934 1.00 97.38 74 PRO A C 1
ATOM 589 O O . PRO A 1 74 ? 0.889 0.142 -0.993 1.00 97.38 74 PRO A O 1
ATOM 592 N N . MET A 1 75 ? 1.322 -0.824 -2.979 1.00 97.00 75 MET A N 1
ATOM 593 C CA . MET A 1 75 ? 0.011 -1.442 -3.137 1.00 97.00 75 MET A CA 1
ATOM 594 C C . MET A 1 75 ? -0.252 -2.488 -2.045 1.00 97.00 75 MET A C 1
ATOM 596 O O . MET A 1 75 ? -1.316 -2.479 -1.429 1.00 97.00 75 MET A O 1
ATOM 600 N N . THR A 1 76 ? 0.731 -3.344 -1.732 1.00 97.19 76 THR A N 1
ATOM 601 C CA . THR A 1 76 ? 0.606 -4.310 -0.624 1.00 97.19 76 THR A CA 1
ATOM 602 C C . THR A 1 76 ? 0.472 -3.633 0.735 1.00 97.19 76 THR A C 1
ATOM 604 O O . THR A 1 76 ? -0.308 -4.099 1.563 1.00 97.19 76 THR A O 1
ATOM 607 N N . ILE A 1 77 ? 1.166 -2.513 0.965 1.00 97.75 77 ILE A N 1
ATOM 608 C CA . ILE A 1 77 ? 1.041 -1.736 2.208 1.00 97.75 77 ILE A CA 1
ATOM 609 C C . ILE A 1 77 ? -0.380 -1.184 2.341 1.00 97.75 77 ILE A C 1
ATOM 611 O O . ILE A 1 77 ? -0.984 -1.309 3.405 1.00 97.75 77 ILE A O 1
ATOM 615 N N . ALA A 1 78 ? -0.945 -0.635 1.262 1.00 97.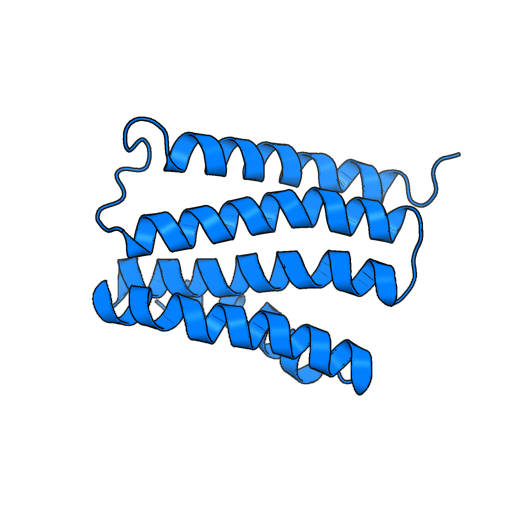81 78 ALA A N 1
ATOM 616 C CA . ALA A 1 78 ? -2.321 -0.148 1.257 1.00 97.81 78 ALA A CA 1
ATOM 617 C C . ALA A 1 78 ? -3.323 -1.284 1.534 1.00 97.81 78 ALA A C 1
ATOM 619 O O . ALA A 1 78 ? -4.147 -1.166 2.438 1.00 97.81 78 ALA A O 1
ATOM 620 N N . PHE A 1 79 ? -3.216 -2.417 0.833 1.00 97.38 79 PHE A N 1
ATOM 621 C CA . PHE A 1 79 ? -4.119 -3.560 1.022 1.00 97.38 79 PHE A CA 1
ATOM 622 C C . PHE A 1 79 ? -4.066 -4.161 2.430 1.00 97.38 79 PHE A C 1
ATOM 624 O O . PHE A 1 79 ? -5.094 -4.484 3.020 1.00 97.38 79 PHE A O 1
ATOM 631 N N . THR A 1 80 ? -2.874 -4.294 2.998 1.00 97.69 80 THR A N 1
ATOM 632 C CA . THR A 1 80 ? -2.704 -4.850 4.347 1.00 97.69 80 THR A CA 1
ATOM 633 C C . THR A 1 80 ? -3.178 -3.880 5.427 1.00 97.69 80 THR A C 1
ATOM 635 O O . THR A 1 80 ? -3.784 -4.302 6.412 1.00 97.69 80 THR A O 1
ATOM 638 N N . SER A 1 81 ? -2.988 -2.579 5.206 1.00 97.62 81 SER A N 1
ATOM 639 C CA . SER A 1 81 ? -3.450 -1.526 6.111 1.00 97.62 81 SER A CA 1
ATOM 640 C C . SER A 1 81 ? -4.974 -1.398 6.112 1.00 97.62 81 SER A C 1
ATOM 642 O O . SER A 1 81 ? -5.557 -1.283 7.185 1.00 97.62 81 SER A O 1
ATOM 644 N N . ILE A 1 82 ? -5.646 -1.498 4.955 1.00 97.00 82 ILE A N 1
ATOM 645 C CA . ILE A 1 82 ? -7.120 -1.481 4.915 1.00 97.00 82 ILE A CA 1
ATOM 646 C C . ILE A 1 82 ? -7.731 -2.712 5.590 1.00 97.00 82 ILE A C 1
ATOM 648 O O . ILE A 1 82 ? -8.724 -2.580 6.293 1.00 97.00 82 ILE A O 1
ATOM 652 N N . VAL A 1 83 ? -7.114 -3.893 5.493 1.00 97.19 83 VAL A N 1
ATOM 653 C CA . VAL A 1 83 ? -7.566 -5.054 6.281 1.00 97.19 83 VAL A CA 1
ATOM 654 C C . VAL A 1 83 ? -7.443 -4.782 7.782 1.00 97.19 83 VAL A C 1
ATOM 656 O O . VAL A 1 83 ? -8.386 -5.053 8.523 1.00 97.19 83 VAL A O 1
ATOM 659 N N . ALA A 1 84 ? -6.325 -4.204 8.235 1.00 97.25 84 ALA A N 1
ATOM 660 C CA . ALA A 1 84 ? -6.152 -3.841 9.641 1.00 97.25 84 ALA A CA 1
ATOM 661 C C . ALA A 1 84 ? -7.208 -2.822 10.107 1.00 97.25 84 ALA A C 1
ATOM 663 O O . 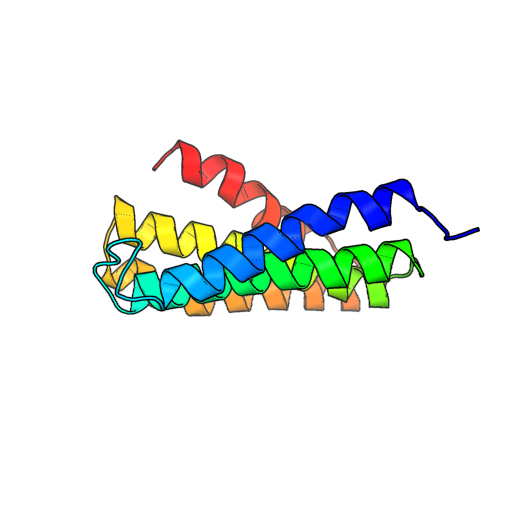ALA A 1 84 ? -7.797 -3.023 11.166 1.00 97.25 84 ALA A O 1
ATOM 664 N N . ILE A 1 85 ? -7.507 -1.795 9.297 1.00 96.94 85 ILE A N 1
ATOM 665 C CA . ILE A 1 85 ? -8.585 -0.820 9.556 1.00 96.94 85 ILE A CA 1
ATOM 666 C C . ILE A 1 85 ? -9.914 -1.539 9.789 1.00 96.94 85 ILE A C 1
ATOM 668 O O . ILE A 1 85 ? -10.565 -1.321 10.805 1.00 96.94 85 ILE A O 1
ATOM 672 N N . PHE A 1 86 ? -10.302 -2.447 8.893 1.00 96.25 86 PHE A N 1
ATOM 673 C CA . PHE A 1 86 ? -11.576 -3.154 9.025 1.00 96.25 86 PHE A CA 1
ATOM 674 C C . PHE A 1 86 ? -11.616 -4.074 10.251 1.00 96.25 86 PHE A C 1
ATOM 676 O O . PHE A 1 86 ? -12.656 -4.173 10.896 1.00 96.25 86 PHE A O 1
ATOM 683 N N . ILE A 1 87 ? -10.501 -4.706 10.633 1.00 96.44 87 ILE A N 1
ATOM 684 C CA . ILE A 1 87 ? -10.435 -5.472 11.888 1.00 96.44 87 ILE A CA 1
ATOM 685 C C . ILE A 1 87 ? -10.637 -4.544 13.097 1.00 96.44 87 ILE A C 1
ATOM 687 O O . ILE A 1 87 ? -11.383 -4.903 14.008 1.00 96.44 87 ILE A O 1
ATOM 691 N N . ILE A 1 88 ? -10.010 -3.360 13.100 1.00 96.25 88 ILE A N 1
ATOM 692 C CA . ILE A 1 88 ? -10.163 -2.351 14.163 1.00 96.25 88 ILE A CA 1
ATOM 693 C C . ILE A 1 88 ? -11.626 -1.910 14.278 1.00 96.25 88 ILE A C 1
ATOM 695 O O . ILE A 1 88 ? -12.187 -1.922 15.370 1.00 96.25 88 ILE A O 1
ATOM 699 N N . GLU A 1 89 ? -12.244 -1.547 13.153 1.00 94.69 89 GLU A N 1
ATOM 700 C CA . GLU A 1 89 ? -13.579 -0.943 13.123 1.00 94.69 89 GLU A CA 1
ATOM 701 C C . GLU A 1 89 ? -14.719 -1.959 13.301 1.00 94.69 89 GLU A C 1
ATOM 703 O O . GLU A 1 89 ? -15.784 -1.600 13.805 1.00 94.69 89 GLU A O 1
ATOM 708 N N . ARG A 1 90 ? -14.536 -3.218 12.874 1.00 94.38 90 ARG A N 1
ATOM 709 C CA . ARG A 1 90 ? -15.614 -4.228 12.838 1.00 94.38 90 ARG A CA 1
ATOM 710 C C . ARG A 1 90 ? -15.476 -5.351 13.853 1.00 94.38 90 ARG A C 1
ATOM 712 O O . ARG A 1 90 ? -16.478 -5.990 14.162 1.00 94.38 90 ARG A O 1
ATOM 719 N N . VAL A 1 91 ? -14.268 -5.625 14.345 1.00 94.38 91 VAL A N 1
ATOM 720 C CA . VAL A 1 91 ? -14.002 -6.798 15.192 1.00 94.38 91 VAL A CA 1
ATOM 721 C C . VAL A 1 91 ? -13.537 -6.384 16.580 1.00 94.38 91 VAL A C 1
ATOM 723 O O . VAL A 1 91 ? -14.257 -6.599 17.550 1.00 94.38 91 VAL A O 1
ATOM 726 N N . ASP A 1 92 ? -12.332 -5.825 16.686 1.00 95.56 92 ASP A N 1
ATOM 727 C CA . ASP A 1 92 ? -11.754 -5.367 17.951 1.00 95.56 92 ASP A CA 1
ATOM 728 C C . ASP A 1 92 ? -10.578 -4.417 17.696 1.00 95.56 92 ASP A C 1
ATOM 730 O O . ASP A 1 92 ? -9.641 -4.733 16.955 1.00 95.56 92 ASP A O 1
ATOM 734 N N . ASP A 1 93 ? -10.590 -3.279 18.388 1.00 95.44 93 ASP A N 1
ATOM 735 C CA . ASP A 1 93 ? -9.582 -2.226 18.255 1.00 95.44 93 ASP A CA 1
ATOM 736 C C . ASP A 1 93 ? -8.159 -2.715 18.570 1.00 95.44 93 ASP A C 1
ATOM 738 O O . ASP A 1 93 ? -7.203 -2.447 17.833 1.00 95.44 93 ASP A O 1
ATOM 742 N N . ARG A 1 94 ? -7.990 -3.484 19.652 1.00 94.44 94 ARG A N 1
ATOM 743 C CA . ARG A 1 94 ? -6.664 -3.926 20.107 1.00 94.44 94 ARG A CA 1
ATOM 744 C C . ARG A 1 94 ? -6.105 -5.013 19.205 1.00 94.44 94 ARG A C 1
ATOM 746 O O . ARG A 1 94 ? -4.911 -4.988 18.897 1.00 94.44 94 ARG A O 1
ATOM 753 N N . ALA A 1 95 ? -6.933 -5.977 18.813 1.00 94.06 95 ALA A N 1
ATOM 754 C CA . ALA A 1 95 ? -6.557 -7.040 17.893 1.00 94.06 95 ALA A CA 1
ATOM 755 C C . ALA A 1 95 ? -6.196 -6.460 16.522 1.00 94.06 95 ALA A C 1
ATOM 757 O O . ALA A 1 95 ? -5.135 -6.785 15.987 1.00 94.06 95 ALA A O 1
ATOM 758 N N . GLY A 1 96 ? -7.011 -5.538 16.005 1.00 94.62 96 GLY A N 1
ATOM 759 C CA . GLY A 1 96 ? -6.757 -4.855 14.743 1.00 94.62 96 GLY A CA 1
ATOM 760 C C . GLY A 1 96 ? -5.467 -4.035 14.767 1.00 94.62 96 GLY A C 1
ATOM 761 O O . GLY A 1 96 ? -4.607 -4.220 13.905 1.00 94.62 96 GLY A O 1
ATOM 762 N N . THR A 1 97 ? -5.239 -3.251 15.825 1.00 96.12 97 THR A N 1
ATOM 763 C CA . THR A 1 97 ? -3.990 -2.490 16.007 1.00 96.12 97 THR A CA 1
ATOM 764 C C . THR A 1 97 ? -2.762 -3.404 16.020 1.00 96.12 97 THR A C 1
ATOM 766 O O . THR A 1 97 ? -1.755 -3.122 15.374 1.00 96.12 97 THR A O 1
ATOM 769 N N . LYS A 1 98 ? -2.837 -4.538 16.729 1.00 96.81 98 L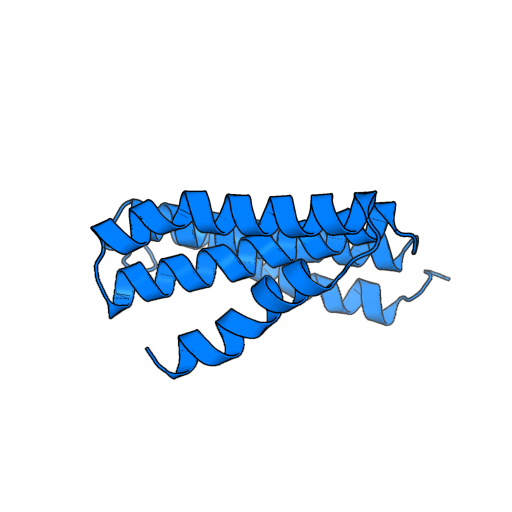YS A N 1
ATOM 770 C CA . LYS A 1 98 ? -1.747 -5.527 16.772 1.00 96.81 98 LYS A CA 1
ATOM 771 C C . LYS A 1 98 ? -1.551 -6.256 15.445 1.00 96.81 98 LYS A C 1
ATOM 773 O O . LYS A 1 98 ? -0.443 -6.716 15.185 1.00 96.81 98 LYS A O 1
ATOM 778 N N . SER A 1 99 ? -2.595 -6.368 14.624 1.00 96.88 99 SER A N 1
ATOM 779 C CA . SER A 1 99 ? -2.534 -7.019 13.312 1.00 96.88 99 SER A CA 1
ATOM 780 C C . SER A 1 99 ? -1.839 -6.169 12.243 1.00 96.88 99 SER A C 1
ATOM 782 O O . SER A 1 99 ? -1.295 -6.727 11.293 1.00 96.88 99 SER A O 1
ATOM 784 N N . LEU A 1 100 ? -1.779 -4.842 12.416 1.00 97.50 100 LEU A N 1
ATOM 785 C CA . LEU A 1 100 ? -1.200 -3.923 11.432 1.00 97.50 100 LEU A CA 1
ATOM 786 C C . LEU A 1 100 ? 0.247 -4.285 11.070 1.00 97.50 100 LEU A C 1
ATOM 788 O O . LEU A 1 100 ? 0.568 -4.493 9.902 1.00 97.50 100 LEU A O 1
ATOM 792 N N . ALA A 1 101 ? 1.119 -4.399 12.075 1.00 97.62 101 ALA A N 1
ATOM 793 C CA . ALA A 1 101 ? 2.530 -4.713 11.864 1.00 97.62 101 ALA A CA 1
ATOM 794 C C . ALA A 1 101 ? 2.753 -6.061 11.145 1.00 97.62 101 ALA A C 1
ATOM 796 O O . ALA A 1 101 ? 3.429 -6.061 10.115 1.00 97.62 101 ALA A O 1
ATOM 797 N N . PRO A 1 102 ? 2.201 -7.204 11.608 1.00 97.94 102 PRO A N 1
ATOM 798 C CA . PRO A 1 102 ? 2.401 -8.475 10.920 1.00 97.94 102 PRO A CA 1
ATOM 799 C C . PRO A 1 102 ? 1.798 -8.491 9.511 1.00 97.94 102 PRO A C 1
ATOM 801 O O . PRO A 1 102 ? 2.416 -9.066 8.619 1.00 97.94 102 PRO A O 1
ATOM 804 N N . LEU A 1 103 ? 0.653 -7.837 9.275 1.00 97.62 103 LEU A N 1
ATOM 805 C CA . LEU A 1 103 ? 0.060 -7.751 7.937 1.00 97.62 103 LEU A CA 1
ATOM 806 C C . LEU A 1 103 ? 0.956 -6.963 6.972 1.00 97.62 103 LEU A C 1
ATOM 808 O O . LEU A 1 103 ? 1.265 -7.457 5.890 1.00 97.62 103 LEU A O 1
ATOM 812 N N . VAL A 1 104 ? 1.433 -5.780 7.370 1.00 97.75 104 VAL A N 1
ATOM 813 C CA . VAL A 1 104 ? 2.320 -4.951 6.535 1.00 97.75 104 VAL A CA 1
ATOM 814 C C . VAL A 1 104 ? 3.653 -5.654 6.268 1.00 97.75 104 VAL A C 1
ATOM 816 O O . VAL A 1 104 ? 4.131 -5.655 5.133 1.00 97.75 104 VAL A O 1
ATOM 819 N N . ILE A 1 105 ? 4.234 -6.307 7.282 1.00 98.12 105 ILE A N 1
ATOM 820 C CA . ILE A 1 105 ? 5.458 -7.106 7.124 1.00 98.12 105 ILE A CA 1
ATOM 821 C C . ILE A 1 105 ? 5.220 -8.259 6.145 1.00 98.12 105 ILE A C 1
ATOM 823 O O . ILE A 1 105 ? 6.035 -8.462 5.249 1.00 98.12 105 ILE A O 1
ATOM 827 N N . ALA A 1 106 ? 4.106 -8.986 6.266 1.00 97.88 106 ALA A N 1
ATOM 828 C CA . ALA A 1 106 ? 3.757 -10.055 5.332 1.00 97.88 106 ALA A CA 1
ATOM 829 C C . ALA A 1 106 ? 3.598 -9.529 3.896 1.00 97.88 106 ALA A C 1
ATOM 831 O O . ALA A 1 106 ? 4.097 -10.153 2.959 1.00 97.88 106 ALA A O 1
ATOM 832 N N . GLY A 1 107 ? 2.981 -8.355 3.721 1.00 97.19 107 GLY A N 1
ATOM 833 C CA . GLY A 1 107 ? 2.888 -7.673 2.430 1.00 97.19 107 GLY A CA 1
ATOM 834 C C . GLY A 1 107 ? 4.262 -7.374 1.827 1.00 97.19 107 GLY A C 1
ATOM 835 O O . GLY A 1 107 ? 4.546 -7.802 0.710 1.00 97.19 107 GLY A O 1
ATOM 836 N N . ALA A 1 108 ? 5.154 -6.736 2.586 1.00 96.94 108 ALA A N 1
ATOM 837 C CA . ALA A 1 108 ? 6.507 -6.423 2.125 1.00 96.94 108 ALA A CA 1
ATOM 838 C C . ALA A 1 108 ? 7.333 -7.684 1.813 1.00 96.94 108 ALA A C 1
ATOM 840 O O . ALA A 1 108 ? 7.981 -7.766 0.767 1.00 96.94 108 ALA A O 1
ATOM 841 N N . LEU A 1 10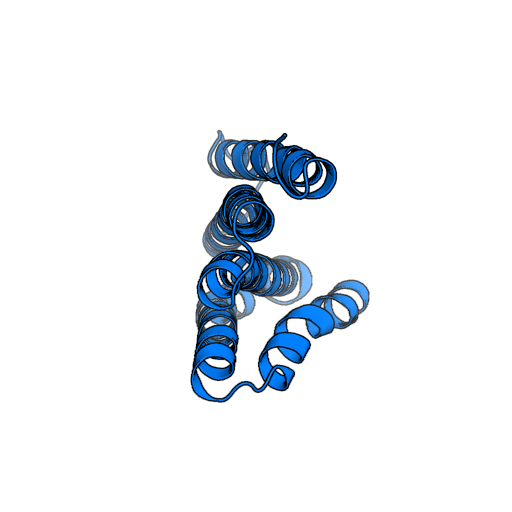9 ? 7.267 -8.697 2.683 1.00 97.56 109 LEU A N 1
ATOM 842 C CA . LEU A 1 109 ? 7.936 -9.980 2.471 1.00 97.56 109 LEU A CA 1
ATOM 843 C C . LEU A 1 109 ? 7.402 -10.708 1.236 1.00 97.56 109 LEU A C 1
ATOM 845 O O . LEU A 1 109 ? 8.186 -11.361 0.558 1.00 97.56 109 LEU A O 1
ATOM 849 N N . SER A 1 110 ? 6.114 -10.573 0.900 1.00 97.62 110 SER A N 1
ATOM 850 C CA . SER A 1 110 ? 5.552 -11.176 -0.317 1.00 97.62 110 SER A CA 1
ATOM 851 C C . SER A 1 110 ? 6.185 -10.611 -1.595 1.00 97.62 110 SER A C 1
ATOM 853 O O . SER A 1 110 ? 6.446 -11.364 -2.533 1.00 97.62 110 SER A O 1
ATOM 855 N N . ILE A 1 111 ? 6.507 -9.312 -1.611 1.00 97.19 111 ILE A N 1
ATOM 856 C CA . ILE A 1 111 ? 7.183 -8.659 -2.740 1.00 97.19 111 ILE A CA 1
ATOM 857 C C . ILE A 1 111 ? 8.656 -9.039 -2.797 1.00 97.19 111 ILE A C 1
ATOM 859 O O . ILE A 1 111 ? 9.165 -9.333 -3.876 1.00 97.19 111 ILE A O 1
ATOM 863 N N . LEU A 1 112 ? 9.336 -9.074 -1.647 1.00 95.44 112 LEU A N 1
ATOM 864 C CA . LEU A 1 112 ? 10.720 -9.544 -1.584 1.00 95.44 112 LEU A CA 1
ATOM 865 C C . LEU A 1 112 ? 10.820 -10.999 -2.048 1.00 95.44 112 LEU A C 1
ATOM 867 O O . LEU A 1 112 ? 11.693 -11.327 -2.843 1.00 95.44 112 LEU A O 1
ATOM 871 N N . TYR A 1 113 ? 9.896 -11.854 -1.607 1.00 97.06 113 TYR A N 1
ATOM 872 C CA . TYR A 1 113 ? 9.831 -13.249 -2.027 1.00 97.06 113 TYR A CA 1
ATOM 873 C C . TYR A 1 113 ? 9.676 -13.368 -3.542 1.00 97.06 113 TYR A C 1
ATOM 875 O O . TYR A 1 113 ? 10.467 -14.059 -4.179 1.00 97.06 113 TYR A O 1
ATOM 883 N N . TRP A 1 114 ? 8.728 -12.634 -4.132 1.00 97.31 114 TRP A N 1
ATOM 884 C CA . TRP A 1 114 ? 8.594 -12.577 -5.585 1.00 97.31 114 TRP A CA 1
ATOM 885 C C . TRP A 1 114 ? 9.892 -12.098 -6.260 1.00 97.31 114 TRP A C 1
ATOM 887 O O . TRP A 1 114 ? 10.354 -12.734 -7.199 1.00 97.31 114 TRP A O 1
ATOM 897 N N . SER A 1 115 ? 10.538 -11.048 -5.746 1.00 95.00 115 SER A N 1
ATOM 898 C CA . SER A 1 115 ? 11.765 -10.497 -6.340 1.00 95.00 115 SER A CA 1
ATOM 899 C C . SER A 1 115 ? 12.961 -11.460 -6.334 1.00 95.00 115 SER A C 1
ATOM 901 O O . SER A 1 115 ? 13.869 -11.273 -7.142 1.00 95.00 115 SER A O 1
ATOM 903 N N . PHE A 1 116 ? 13.009 -12.439 -5.425 1.00 94.94 116 PHE A N 1
ATOM 904 C CA . PHE A 1 116 ? 14.105 -13.416 -5.344 1.00 94.94 116 PHE A CA 1
ATOM 905 C C . PHE A 1 116 ? 13.775 -14.763 -5.991 1.00 94.94 116 PHE A C 1
ATOM 907 O O . PHE A 1 116 ? 14.671 -15.415 -6.523 1.00 94.94 116 PHE A O 1
ATOM 914 N N . PHE A 1 117 ? 12.516 -15.198 -5.908 1.00 96.00 117 PHE A N 1
ATOM 915 C CA . PHE A 1 117 ? 12.094 -16.548 -6.293 1.00 96.00 117 PHE A CA 1
ATOM 916 C C . PHE A 1 117 ? 11.174 -16.579 -7.519 1.00 96.00 117 PHE A C 1
ATOM 918 O O . PHE A 1 117 ? 10.784 -17.663 -7.941 1.00 96.00 117 PHE A O 1
ATOM 925 N N . ASP A 1 118 ? 10.818 -15.412 -8.064 1.00 94.62 118 ASP A N 1
ATOM 926 C CA . ASP A 1 118 ? 9.897 -15.231 -9.195 1.00 94.62 118 ASP A CA 1
ATOM 927 C C . ASP A 1 118 ? 8.532 -15.928 -9.005 1.00 94.62 118 ASP A C 1
ATOM 929 O O . ASP A 1 118 ? 7.866 -16.366 -9.940 1.00 94.62 118 ASP A O 1
ATOM 933 N N . ASP A 1 119 ? 8.091 -16.035 -7.747 1.00 96.06 119 ASP A N 1
ATOM 934 C CA . ASP A 1 119 ? 6.816 -16.645 -7.377 1.00 96.06 119 ASP A CA 1
ATOM 935 C C . ASP A 1 119 ? 5.837 -15.591 -6.850 1.00 96.06 119 ASP A C 1
ATOM 937 O O . ASP A 1 119 ? 6.007 -14.991 -5.787 1.00 96.06 119 ASP A O 1
ATOM 941 N N . LEU A 1 120 ? 4.776 -15.385 -7.628 1.00 95.00 120 LEU A N 1
ATOM 942 C CA . LEU A 1 120 ? 3.726 -14.393 -7.404 1.00 95.00 120 LEU A CA 1
ATOM 943 C C . LEU A 1 120 ? 2.641 -14.847 -6.426 1.00 95.00 120 LEU A C 1
ATOM 945 O O . LEU A 1 120 ? 1.824 -14.024 -6.011 1.00 95.00 120 LEU A O 1
ATOM 949 N N . ARG A 1 121 ? 2.579 -16.136 -6.068 1.00 97.25 121 ARG A N 1
ATOM 950 C CA . ARG A 1 121 ? 1.459 -16.683 -5.285 1.00 97.25 121 ARG A CA 1
ATOM 951 C C . ARG A 1 121 ? 1.285 -15.985 -3.930 1.00 97.25 121 ARG A C 1
ATOM 953 O O . ARG A 1 121 ? 0.148 -15.622 -3.627 1.00 97.25 121 ARG A O 1
ATOM 960 N N . PRO A 1 122 ? 2.343 -15.716 -3.134 1.00 96.50 122 PRO A N 1
ATOM 961 C CA . PRO A 1 122 ? 2.182 -14.998 -1.867 1.00 96.50 122 PRO A CA 1
ATOM 962 C C . PRO A 1 122 ? 1.643 -13.577 -2.056 1.00 96.50 122 PRO A C 1
ATOM 964 O O . PRO A 1 122 ? 0.762 -13.147 -1.314 1.00 96.50 122 PRO A O 1
ATOM 967 N N . TYR A 1 123 ? 2.123 -12.865 -3.079 1.00 96.62 123 TYR A N 1
ATOM 968 C CA . TYR A 1 123 ? 1.632 -11.530 -3.420 1.00 96.62 123 TYR A CA 1
ATOM 969 C C . TYR A 1 123 ? 0.154 -11.558 -3.829 1.00 96.62 123 TYR A C 1
ATOM 971 O O . TYR A 1 123 ? -0.631 -10.748 -3.339 1.00 96.62 123 TYR A O 1
ATOM 979 N N . ALA A 1 124 ? -0.249 -12.523 -4.660 1.00 96.31 124 ALA A N 1
ATOM 980 C CA . ALA A 1 124 ? -1.638 -12.679 -5.085 1.00 96.31 124 ALA A CA 1
ATOM 981 C C . ALA A 1 124 ? -2.579 -12.888 -3.886 1.00 96.31 124 ALA A C 1
ATOM 983 O O . ALA A 1 124 ? -3.657 -12.302 -3.837 1.00 96.31 124 ALA A O 1
ATOM 984 N N . VAL A 1 125 ? -2.158 -13.662 -2.880 1.00 96.44 125 VAL A N 1
ATOM 985 C CA . VAL A 1 125 ? -2.925 -13.817 -1.634 1.00 96.44 125 VAL A CA 1
ATOM 986 C C . VAL A 1 125 ? -3.104 -12.464 -0.941 1.00 96.44 125 VAL A C 1
ATOM 988 O O . VAL A 1 125 ? -4.233 -12.085 -0.642 1.00 96.44 125 VAL A O 1
ATOM 991 N N . ILE A 1 126 ? -2.025 -11.700 -0.743 1.00 96.31 126 ILE A N 1
ATOM 992 C CA . ILE A 1 126 ? -2.091 -10.374 -0.105 1.00 96.31 126 ILE A CA 1
ATOM 993 C C . ILE A 1 126 ? -2.979 -9.398 -0.891 1.00 96.31 126 ILE A C 1
ATOM 995 O O . ILE A 1 126 ? -3.682 -8.592 -0.287 1.00 96.31 126 ILE A O 1
ATOM 999 N N . GLN A 1 127 ? -2.970 -9.473 -2.222 1.00 95.19 127 GLN A N 1
ATOM 1000 C CA . GLN A 1 127 ? -3.736 -8.577 -3.084 1.00 95.19 127 GLN A CA 1
ATOM 1001 C C . GLN A 1 127 ? -5.231 -8.920 -3.132 1.00 95.19 127 GLN A C 1
ATOM 1003 O O . GLN A 1 127 ? -6.064 -8.017 -3.087 1.00 95.19 127 GLN A O 1
ATOM 1008 N N . PHE A 1 128 ? -5.587 -10.205 -3.224 1.00 95.25 128 PHE A N 1
ATOM 1009 C CA . PHE A 1 128 ? -6.968 -10.623 -3.497 1.00 95.25 128 PHE A CA 1
ATOM 1010 C C . PHE A 1 128 ? -7.760 -11.051 -2.259 1.00 95.25 128 PHE A C 1
ATOM 1012 O O . PHE A 1 128 ? -8.985 -10.936 -2.264 1.00 95.25 128 PHE A O 1
ATOM 1019 N N . VAL A 1 129 ? -7.110 -11.497 -1.177 1.00 93.81 129 VAL A N 1
ATOM 1020 C CA . VAL A 1 129 ? -7.811 -11.819 0.081 1.00 93.81 129 VAL A CA 1
ATOM 1021 C C . VAL A 1 129 ? -8.603 -10.626 0.638 1.00 93.81 129 VAL A C 1
ATOM 1023 O O . VAL A 1 129 ? -9.762 -10.836 1.007 1.00 93.81 129 VAL A O 1
ATOM 1026 N N . PRO A 1 130 ? -8.082 -9.379 0.653 1.00 93.88 130 PRO A N 1
ATOM 1027 C CA . PRO A 1 130 ? -8.855 -8.214 1.085 1.00 93.88 130 PRO A CA 1
ATOM 1028 C C . PRO A 1 130 ? -10.176 -8.043 0.324 1.00 93.88 130 PRO A C 1
ATOM 1030 O O . PRO A 1 130 ? -11.183 -7.698 0.933 1.00 93.88 130 PRO A O 1
ATOM 1033 N N . CYS A 1 131 ? -10.209 -8.349 -0.979 1.00 93.81 131 CYS A N 1
ATOM 1034 C CA . CYS A 1 131 ? -11.418 -8.245 -1.803 1.00 93.81 131 CYS A CA 1
ATOM 1035 C C . CYS A 1 131 ? -12.533 -9.215 -1.381 1.00 93.81 131 CYS A C 1
ATOM 1037 O O . CYS A 1 131 ? -13.688 -8.984 -1.726 1.00 93.81 131 CYS A O 1
ATOM 1039 N N . ILE A 1 132 ? -12.199 -10.289 -0.660 1.00 93.94 132 ILE A N 1
ATOM 1040 C CA . ILE A 1 132 ? -13.154 -11.284 -0.154 1.00 93.94 132 ILE A CA 1
ATOM 1041 C C . ILE A 1 132 ? -13.477 -11.018 1.314 1.00 93.94 132 ILE A C 1
ATOM 1043 O O . ILE A 1 132 ? -14.636 -11.061 1.710 1.00 93.94 132 ILE A O 1
ATOM 1047 N N . VAL A 1 133 ? -12.454 -10.745 2.122 1.00 91.19 133 VAL A N 1
ATOM 1048 C CA . VAL A 1 133 ? -12.599 -10.586 3.572 1.00 91.19 133 VAL A CA 1
ATOM 1049 C C . VAL A 1 133 ? -13.376 -9.317 3.909 1.00 91.19 133 VAL A C 1
ATOM 1051 O O . VAL A 1 133 ? -14.293 -9.382 4.720 1.00 91.19 133 VAL A O 1
ATOM 1054 N N . ILE A 1 134 ? -13.078 -8.191 3.253 1.00 92.25 134 ILE A N 1
ATOM 1055 C CA . ILE A 1 134 ? -13.721 -6.905 3.560 1.00 92.25 134 ILE A CA 1
ATOM 1056 C C . ILE A 1 134 ? -15.250 -6.958 3.376 1.00 92.25 134 ILE A C 1
ATOM 1058 O O . ILE A 1 134 ? -15.949 -6.532 4.289 1.00 92.25 134 ILE A O 1
ATOM 1062 N N . PRO A 1 135 ? -15.808 -7.498 2.271 1.00 91.81 135 PRO A N 1
ATOM 1063 C CA . PRO A 1 135 ? -17.263 -7.622 2.126 1.00 91.81 135 PRO A CA 1
ATOM 1064 C C . PRO A 1 135 ? -17.952 -8.569 3.119 1.00 91.81 135 PRO A C 1
ATOM 1066 O O . PRO A 1 135 ? -19.171 -8.501 3.256 1.00 91.81 135 PRO A O 1
ATOM 1069 N N . VAL A 1 136 ? -17.213 -9.486 3.751 1.00 90.88 136 VAL A N 1
ATOM 1070 C CA . VAL A 1 136 ? -17.764 -10.503 4.666 1.00 90.88 136 VAL A CA 1
ATOM 1071 C C . VAL A 1 136 ? -17.791 -10.017 6.127 1.00 90.88 136 VAL A C 1
ATOM 1073 O O . VAL A 1 136 ? -18.514 -10.594 6.938 1.00 90.88 136 VAL A O 1
ATOM 1076 N N . MET A 1 137 ? -17.032 -8.965 6.459 1.00 87.94 137 MET A N 1
ATOM 1077 C CA . MET A 1 137 ? -16.934 -8.345 7.795 1.00 87.94 137 MET A CA 1
ATOM 1078 C C . MET A 1 137 ? -17.919 -7.186 7.991 1.00 87.94 137 MET A C 1
ATOM 1080 O O . MET A 1 137 ? -18.349 -6.971 9.144 1.00 87.94 137 MET A O 1
#

Secondary structure (DSSP, 8-state):
--TTHHHHHTTHHHHHHHHHHHHHHHSTTTT---SHHHHHHHHHHHHHHHHHHHHHHHHHHS-SHHHHHHHHHHHHHHHHHHHHHHHHHHT-HHHHHHHHHHHHHHHHHHHHHHHHH---HHHHHHHHHHHHHHHH-

InterPro domains:
  IPR008901 Alkaline ceramidase [PF05875] (5-114)

Organism: Aegilops tauschii subsp. strangulata (NCBI:txid200361)

Foldseek 3Di:
DQFPVVQLVVLVVLLVQLVVQLCCLPPPNNVVDDDPLLSVLSNQLSVLSNQLSVLSNQCRRPPDLVSVLSNQLSVLSNLLSVVLNCCCVPPHVVVSSVSNVVSNVLSNVLSVCCSVPVDNVSSCCSNCVSVVVVVVD